Protein AF-A0A246G7G1-F1 (afdb_monomer)

Radius of gyration: 13.71 Å; Cα contacts (8 Å, |Δi|>4): 219; chains: 1; bounding box: 42×32×32 Å

Foldseek 3Di:
DDFDQKAKAAEAAPPPHGQAQKWKDFPPDRWIWGAHRRRITMTGDPDRVATHKIWIWGDDVPDIDIDIHGQWDDDPPDDIDGPDPGDFHWYWYDHDPDGDIDTDD

Secondary structure (DSSP, 8-state):
----SEEEEEEEETTTEE-TTPEEEETTS--EEE--TTSEEEEE-S-SS--PPEEEEEEETTEEEEEEE--EE--TTSPPEES--SSS-EEEE-SSSS-EEE---

Mean predicted aligned error: 8.9 Å

Organism: NCBI:txid996

Structure (mmCIF, N/CA/C/O backbone):
data_AF-A0A246G7G1-F1
#
_entry.id   AF-A0A246G7G1-F1
#
loop_
_atom_site.group_PDB
_atom_site.id
_atom_site.type_symbol
_atom_site.label_atom_id
_atom_site.label_alt_id
_atom_site.label_comp_id
_atom_site.label_asym_id
_atom_site.label_entity_id
_atom_site.label_seq_id
_atom_site.pdbx_PDB_ins_code
_atom_site.Cartn_x
_atom_site.Cartn_y
_atom_site.Cartn_z
_atom_site.occupancy
_atom_site.B_iso_or_equiv
_atom_site.auth_seq_id
_atom_site.auth_comp_id
_atom_site.auth_asym_id
_atom_site.auth_atom_id
_atom_site.pdbx_PDB_model_num
ATOM 1 N N . MET A 1 1 ? 13.458 -13.915 -17.160 1.00 47.66 1 MET A N 1
ATOM 2 C CA . MET A 1 1 ? 12.695 -13.887 -15.893 1.00 47.66 1 MET A CA 1
ATOM 3 C C . MET A 1 1 ? 11.317 -13.336 -16.205 1.00 47.66 1 MET A C 1
ATOM 5 O O . MET A 1 1 ? 11.243 -12.370 -16.951 1.00 47.66 1 MET A O 1
ATOM 9 N N . ASN A 1 2 ? 10.249 -13.987 -15.740 1.00 52.12 2 ASN A N 1
ATOM 10 C CA . ASN A 1 2 ? 8.881 -13.507 -15.943 1.00 52.12 2 ASN A CA 1
ATOM 11 C C . ASN A 1 2 ? 8.516 -12.670 -14.712 1.00 52.12 2 ASN A C 1
ATOM 13 O O . ASN A 1 2 ? 8.237 -13.227 -13.652 1.00 52.12 2 ASN A O 1
ATOM 17 N N . TYR A 1 3 ? 8.664 -11.353 -14.823 1.00 59.09 3 TYR A N 1
ATOM 18 C CA . TYR A 1 3 ? 8.419 -10.425 -13.724 1.00 59.09 3 TYR A CA 1
ATOM 19 C C . TYR A 1 3 ? 6.916 -10.280 -13.491 1.00 59.09 3 TYR A C 1
ATOM 21 O O . TYR A 1 3 ? 6.149 -10.155 -14.451 1.00 59.09 3 TYR A O 1
ATOM 29 N N . ASN A 1 4 ? 6.485 -10.295 -12.228 1.00 67.50 4 ASN A N 1
ATOM 30 C CA . ASN A 1 4 ? 5.094 -10.003 -11.911 1.00 67.50 4 ASN A CA 1
ATOM 31 C C . ASN A 1 4 ? 4.818 -8.532 -12.249 1.00 67.50 4 ASN A C 1
ATOM 33 O O . ASN A 1 4 ? 5.482 -7.638 -11.724 1.00 67.50 4 ASN A O 1
ATOM 37 N N . LYS A 1 5 ? 3.858 -8.296 -13.150 1.00 83.38 5 LYS A N 1
ATOM 38 C CA . LYS A 1 5 ? 3.435 -6.949 -13.560 1.00 83.38 5 LYS A CA 1
ATOM 39 C C . LYS A 1 5 ? 2.613 -6.246 -12.486 1.00 83.38 5 LYS A C 1
ATOM 41 O O . LYS A 1 5 ? 2.432 -5.040 -12.566 1.00 83.38 5 LYS A O 1
ATOM 46 N N . VAL A 1 6 ? 2.132 -6.982 -11.489 1.00 84.44 6 VAL A N 1
ATOM 47 C CA . VAL A 1 6 ? 1.320 -6.454 -10.396 1.00 84.44 6 VAL A CA 1
ATOM 48 C C . VAL A 1 6 ? 2.161 -6.380 -9.132 1.00 84.44 6 VAL A C 1
ATOM 50 O O . VAL A 1 6 ? 2.815 -7.354 -8.757 1.00 84.44 6 VAL A O 1
ATOM 53 N N . TYR A 1 7 ? 2.121 -5.228 -8.472 1.00 83.81 7 TYR A N 1
ATOM 54 C CA . TYR A 1 7 ? 2.558 -5.085 -7.091 1.00 83.81 7 TYR A CA 1
ATOM 55 C C . TYR A 1 7 ? 1.329 -5.034 -6.191 1.00 83.81 7 TYR A C 1
ATOM 57 O O . TYR A 1 7 ? 0.344 -4.382 -6.536 1.00 83.81 7 TYR A O 1
ATOM 65 N N . ARG A 1 8 ? 1.372 -5.759 -5.073 1.00 87.06 8 ARG A N 1
ATOM 66 C CA . ARG A 1 8 ? 0.225 -5.948 -4.186 1.00 87.06 8 ARG A CA 1
ATOM 67 C C . ARG A 1 8 ? 0.663 -6.197 -2.754 1.00 87.06 8 ARG A C 1
ATOM 69 O O . ARG A 1 8 ? 1.714 -6.792 -2.528 1.00 87.06 8 ARG A O 1
ATOM 76 N N . GLY A 1 9 ? -0.172 -5.805 -1.805 1.00 87.38 9 GLY A N 1
ATOM 77 C CA . GLY A 1 9 ? 0.112 -5.978 -0.388 1.00 87.38 9 GLY A CA 1
ATOM 78 C C . GLY A 1 9 ? -1.076 -5.634 0.494 1.00 87.38 9 GLY A C 1
ATOM 79 O O . GLY A 1 9 ? -2.102 -5.157 0.020 1.00 87.38 9 GLY A O 1
ATOM 80 N N . TYR A 1 10 ? -0.906 -5.853 1.791 1.00 88.38 10 TYR A N 1
ATOM 81 C CA . TYR A 1 10 ? -1.822 -5.452 2.845 1.00 88.38 10 TYR A CA 1
ATOM 82 C C . TYR A 1 10 ? -1.178 -4.388 3.734 1.00 88.38 10 TYR A C 1
ATOM 84 O O . TYR A 1 10 ? 0.008 -4.467 4.069 1.00 88.38 10 TYR A O 1
ATOM 92 N N . ILE A 1 11 ? -1.966 -3.400 4.153 1.00 87.62 11 ILE A N 1
ATOM 93 C CA . ILE A 1 11 ? -1.527 -2.342 5.065 1.00 87.62 11 ILE A CA 1
ATOM 94 C C . ILE A 1 11 ? -2.448 -2.296 6.282 1.00 87.62 11 ILE A C 1
ATOM 96 O O . ILE A 1 11 ? -3.670 -2.193 6.165 1.00 87.62 11 ILE A O 1
ATOM 100 N N . TYR A 1 12 ? -1.834 -2.309 7.463 1.00 86.25 12 TYR A N 1
ATOM 101 C CA . TYR A 1 12 ? -2.512 -2.272 8.751 1.00 86.25 12 TYR A CA 1
ATOM 102 C C . TYR A 1 12 ? -2.012 -1.109 9.620 1.00 86.25 12 TYR A C 1
ATOM 104 O O . TYR A 1 12 ? -0.823 -0.769 9.656 1.00 86.25 12 TYR A O 1
ATOM 112 N N . LEU A 1 13 ? -2.939 -0.511 10.367 1.00 81.25 13 LEU A N 1
ATOM 113 C CA . LEU A 1 13 ? -2.651 0.318 11.530 1.00 81.25 13 LEU A CA 1
ATOM 114 C C . LEU A 1 13 ? -2.547 -0.612 12.746 1.00 81.25 13 LEU A C 1
ATOM 116 O O . LEU A 1 13 ? -3.526 -1.254 13.118 1.00 81.25 13 LEU A O 1
ATOM 120 N N . ASP A 1 14 ? -1.370 -0.712 13.363 1.00 75.56 14 ASP A N 1
ATOM 121 C CA . ASP A 1 14 ? -1.082 -1.736 14.383 1.00 75.56 14 ASP A CA 1
ATOM 122 C C . ASP A 1 14 ? -1.351 -3.173 13.889 1.00 75.56 14 ASP A C 1
ATOM 124 O O . ASP A 1 14 ? -1.729 -3.400 12.745 1.00 75.56 14 ASP A O 1
ATOM 128 N N . LYS A 1 15 ? -1.144 -4.192 14.733 1.00 70.44 15 LYS A N 1
ATOM 129 C CA . LYS A 1 15 ? -1.213 -5.598 14.288 1.00 70.44 15 LYS A CA 1
ATOM 130 C C . LYS A 1 15 ? -2.583 -6.057 13.764 1.00 70.44 15 LYS A C 1
ATOM 132 O O . LYS A 1 15 ? -2.624 -7.045 13.042 1.00 70.44 15 LYS A O 1
ATOM 137 N N . ASN A 1 16 ? -3.675 -5.373 14.115 1.00 75.50 16 ASN A N 1
ATOM 138 C CA . ASN A 1 16 ? -5.026 -5.928 13.966 1.00 75.50 16 ASN A CA 1
ATOM 139 C C . ASN A 1 16 ? -6.036 -5.014 13.254 1.00 75.50 16 ASN A C 1
ATOM 141 O O . ASN A 1 16 ? -7.195 -5.410 13.138 1.00 75.50 16 ASN A O 1
ATOM 145 N N . LYS A 1 17 ? -5.669 -3.803 12.809 1.00 87.69 17 LYS A N 1
ATOM 146 C CA . LYS A 1 17 ? -6.635 -2.893 12.177 1.00 87.69 17 LYS A CA 1
ATOM 147 C C . LYS A 1 17 ? -6.276 -2.653 10.710 1.00 87.69 17 LYS A C 1
ATOM 149 O O . LYS A 1 17 ? -5.308 -1.939 10.458 1.00 87.69 17 LYS A O 1
ATOM 154 N N . PRO A 1 18 ? -7.021 -3.220 9.742 1.00 90.38 18 PRO A N 1
ATOM 155 C CA . PRO A 1 18 ? -6.774 -2.942 8.335 1.00 90.38 18 PRO A CA 1
ATOM 156 C C . PRO A 1 18 ? -6.963 -1.456 8.072 1.00 90.38 18 PRO A C 1
ATOM 158 O O . PRO A 1 18 ? -7.846 -0.796 8.634 1.00 90.38 18 PRO A O 1
ATOM 161 N N . LEU A 1 19 ? -6.083 -0.913 7.248 1.00 90.12 19 LEU A N 1
ATOM 162 C CA . LEU A 1 19 ? -6.078 0.499 6.932 1.00 90.12 19 LEU A CA 1
ATOM 163 C C . LEU A 1 19 ? -6.954 0.679 5.693 1.00 90.12 19 LEU A C 1
ATOM 165 O O . LEU A 1 19 ? -6.462 0.608 4.578 1.00 90.12 19 LEU A O 1
ATOM 169 N N . VAL A 1 20 ? -8.265 0.805 5.908 1.00 91.88 20 VAL A N 1
ATOM 170 C CA . VAL A 1 20 ? -9.306 0.811 4.862 1.00 91.88 20 VAL A CA 1
ATOM 171 C C . VAL A 1 20 ? -9.364 2.154 4.132 1.00 91.88 20 VAL A C 1
ATOM 173 O O . VAL A 1 20 ? -9.250 3.202 4.770 1.00 91.88 20 VAL A O 1
ATOM 176 N N . ASN A 1 21 ? -9.596 2.125 2.814 1.00 93.31 21 ASN A N 1
ATOM 177 C CA . ASN A 1 21 ? -9.732 3.310 1.956 1.00 93.31 21 ASN A CA 1
ATOM 178 C C . ASN A 1 21 ? -8.517 4.260 2.020 1.00 93.31 21 ASN A C 1
ATOM 180 O O . ASN A 1 21 ? -8.621 5.478 1.870 1.00 93.31 21 ASN A O 1
ATOM 184 N N . ALA A 1 22 ? -7.342 3.692 2.260 1.00 92.56 22 ALA A N 1
ATOM 185 C CA . ALA A 1 22 ? -6.071 4.384 2.223 1.00 92.56 22 ALA A CA 1
ATOM 186 C C . ALA A 1 22 ? -5.654 4.610 0.784 1.00 92.56 22 ALA A C 1
ATOM 188 O O . ALA A 1 22 ? -5.701 3.682 -0.020 1.00 92.56 22 ALA A O 1
ATOM 189 N N . LYS A 1 23 ? -5.151 5.798 0.471 1.00 94.31 23 LYS A N 1
ATOM 190 C CA . LYS A 1 23 ? -4.527 6.045 -0.823 1.00 94.31 23 LYS A CA 1
ATOM 191 C C . LYS A 1 23 ? -3.059 5.645 -0.773 1.00 94.31 23 LYS A C 1
ATOM 193 O O . LYS A 1 23 ? -2.288 6.213 0.001 1.00 94.31 23 LYS A O 1
ATOM 198 N N . ILE A 1 24 ? -2.675 4.717 -1.638 1.00 92.69 24 ILE A N 1
ATOM 199 C CA . ILE 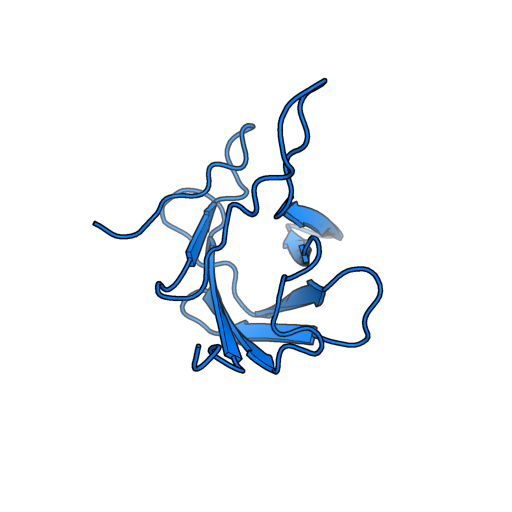A 1 24 ? -1.294 4.285 -1.845 1.00 92.69 24 ILE A CA 1
ATOM 200 C C . ILE A 1 24 ? -0.778 4.970 -3.101 1.00 92.69 24 ILE A C 1
ATOM 202 O O . ILE A 1 24 ? -1.442 4.939 -4.135 1.00 92.69 24 ILE A O 1
ATOM 206 N N . LEU A 1 25 ? 0.378 5.617 -3.007 1.00 92.25 25 LEU A N 1
ATOM 207 C CA . LEU A 1 25 ? 1.051 6.285 -4.116 1.00 92.25 25 LEU A CA 1
ATOM 208 C C . LEU A 1 25 ? 2.463 5.729 -4.243 1.00 92.25 25 LEU A C 1
ATOM 210 O O . LEU A 1 25 ? 3.218 5.771 -3.274 1.00 92.25 25 LEU A O 1
ATOM 214 N N . GLU A 1 26 ? 2.850 5.276 -5.426 1.00 90.38 26 GLU A N 1
ATOM 215 C CA . GLU A 1 26 ? 4.248 4.955 -5.701 1.00 90.38 26 GLU A CA 1
ATOM 216 C C . GLU A 1 26 ? 5.010 6.243 -6.057 1.00 90.38 26 GLU A C 1
ATOM 218 O O . GLU A 1 26 ? 4.649 6.977 -6.983 1.00 90.38 26 GLU A O 1
ATOM 223 N N . VAL A 1 27 ? 6.077 6.537 -5.312 1.00 88.38 27 VAL A N 1
ATOM 224 C CA . VAL A 1 27 ? 6.887 7.750 -5.490 1.00 88.38 27 VAL A CA 1
ATOM 225 C C . VAL A 1 27 ? 7.468 7.817 -6.904 1.00 88.38 27 VAL A C 1
ATOM 227 O O . VAL A 1 27 ? 7.899 6.814 -7.462 1.00 88.38 27 VAL A O 1
ATOM 230 N N . SER A 1 28 ? 7.506 9.028 -7.472 1.00 87.94 28 SER A N 1
ATOM 231 C CA . SER A 1 28 ? 8.030 9.310 -8.821 1.00 87.94 28 SER A CA 1
ATOM 232 C C . SER A 1 28 ? 7.259 8.644 -9.967 1.00 87.94 28 SER A C 1
ATOM 234 O O . SER A 1 28 ? 7.739 8.612 -11.099 1.00 87.94 28 SER A O 1
ATOM 236 N N . THR A 1 29 ? 6.045 8.163 -9.701 1.00 86.88 29 THR A N 1
ATOM 237 C CA . THR A 1 29 ? 5.126 7.626 -10.709 1.00 86.88 29 THR A CA 1
ATOM 238 C C . THR A 1 29 ? 3.721 8.213 -10.512 1.00 86.88 29 THR A C 1
ATOM 240 O O . THR A 1 29 ? 3.474 8.964 -9.570 1.00 86.88 29 THR A O 1
ATOM 243 N N . ASP A 1 30 ? 2.790 7.886 -11.407 1.00 88.06 30 ASP A N 1
ATOM 244 C CA . ASP A 1 30 ? 1.350 8.139 -11.237 1.00 88.06 30 ASP A CA 1
ATOM 245 C C . ASP A 1 30 ? 0.607 6.892 -10.706 1.00 88.06 30 ASP A C 1
ATOM 247 O O . ASP A 1 30 ? -0.624 6.899 -10.615 1.00 88.06 30 ASP A O 1
ATOM 251 N N . ASN A 1 31 ? 1.342 5.828 -10.351 1.00 90.00 31 ASN A N 1
ATOM 252 C CA . ASN A 1 31 ? 0.752 4.599 -9.852 1.00 90.00 31 ASN A CA 1
ATOM 253 C C . ASN A 1 31 ? 0.116 4.860 -8.496 1.00 90.00 31 ASN A C 1
ATOM 255 O O . ASN A 1 31 ? 0.742 5.367 -7.557 1.00 90.00 31 ASN A O 1
ATOM 259 N N . SER A 1 32 ? -1.154 4.491 -8.405 1.00 92.88 32 SER A N 1
ATOM 260 C CA . SER A 1 32 ? -1.906 4.614 -7.177 1.00 92.88 32 SER A CA 1
ATOM 261 C C . SER A 1 32 ? -2.959 3.533 -7.053 1.00 92.88 32 SER A C 1
ATOM 263 O O . SER A 1 32 ? -3.444 2.997 -8.047 1.00 92.88 32 SER A O 1
ATOM 265 N N . ALA A 1 33 ? -3.302 3.231 -5.810 1.00 94.56 33 ALA A N 1
ATOM 266 C CA . ALA A 1 33 ? -4.360 2.305 -5.460 1.00 94.56 33 ALA A CA 1
ATOM 267 C C . ALA A 1 33 ? -5.070 2.798 -4.202 1.00 94.56 33 ALA A C 1
ATOM 269 O O . ALA A 1 33 ? -4.524 3.607 -3.445 1.00 94.56 33 ALA A O 1
ATOM 270 N N . PHE A 1 34 ? -6.274 2.288 -3.979 1.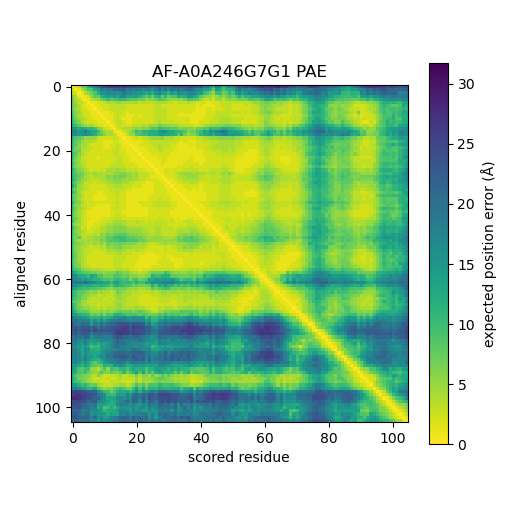00 95.50 34 PHE A N 1
ATOM 271 C CA . PHE A 1 34 ? -6.943 2.399 -2.694 1.00 95.50 34 PHE A CA 1
ATOM 272 C C . PHE A 1 34 ? -6.971 1.035 -2.028 1.00 95.50 34 PHE A C 1
ATOM 274 O O . PHE A 1 34 ? -7.157 0.029 -2.711 1.00 95.50 34 PHE A O 1
ATOM 281 N N . THR A 1 35 ? -6.773 1.008 -0.715 1.00 94.62 35 THR A N 1
ATOM 282 C CA . THR A 1 35 ? -6.940 -0.226 0.044 1.00 94.62 35 THR A CA 1
ATOM 283 C C . THR A 1 35 ? -8.416 -0.566 0.226 1.00 94.62 35 THR A C 1
ATOM 285 O O . THR A 1 35 ? -9.255 0.319 0.426 1.00 94.62 35 THR A O 1
ATOM 288 N N . ASP A 1 36 ? -8.733 -1.855 0.198 1.00 95.19 36 ASP A N 1
ATOM 289 C CA . ASP A 1 36 ? -10.075 -2.360 0.467 1.00 95.19 36 ASP A CA 1
ATOM 290 C C . ASP A 1 36 ? -10.363 -2.532 1.975 1.00 95.19 36 ASP A C 1
ATOM 292 O O . ASP A 1 36 ? -9.627 -2.050 2.843 1.00 95.19 36 ASP A O 1
ATOM 296 N N . ASN A 1 37 ? -11.462 -3.221 2.297 1.00 94.88 37 ASN A N 1
ATOM 297 C CA . ASN A 1 37 ? -11.900 -3.480 3.672 1.00 94.88 37 ASN A CA 1
ATOM 298 C C . ASN A 1 37 ? -10.952 -4.395 4.468 1.00 94.88 37 ASN A C 1
ATOM 300 O O . ASN A 1 37 ? -11.014 -4.408 5.698 1.00 94.88 37 ASN A O 1
ATOM 304 N N . GLU A 1 38 ? -10.081 -5.143 3.793 1.00 93.44 38 GLU A N 1
ATOM 305 C CA . GLU A 1 38 ? -9.062 -5.999 4.404 1.00 93.44 38 GLU A CA 1
ATOM 306 C C . GLU A 1 38 ? -7.700 -5.294 4.491 1.00 93.44 38 GLU A C 1
ATOM 308 O O . GLU A 1 38 ? -6.755 -5.836 5.067 1.00 93.44 38 GLU A O 1
ATOM 313 N N . GLY A 1 39 ? -7.600 -4.065 3.971 1.00 90.88 39 GLY A N 1
ATOM 314 C CA . GLY A 1 39 ? -6.349 -3.322 3.856 1.00 90.88 39 GLY A CA 1
ATOM 315 C C . GLY A 1 39 ? -5.524 -3.729 2.633 1.00 90.88 39 GLY A C 1
ATOM 316 O O . GLY A 1 39 ? -4.370 -3.307 2.534 1.00 90.88 39 GLY A O 1
ATOM 317 N N . TYR A 1 40 ? -6.081 -4.537 1.724 1.00 93.56 40 TYR A N 1
ATOM 318 C CA . TYR A 1 40 ? -5.413 -5.002 0.511 1.00 93.56 40 TYR A CA 1
ATOM 319 C C . TYR A 1 40 ? -5.372 -3.908 -0.551 1.00 93.56 40 TYR A C 1
ATOM 321 O O . TYR A 1 40 ? -6.366 -3.221 -0.771 1.00 93.56 40 TYR A O 1
ATOM 329 N N . PHE A 1 41 ? -4.250 -3.780 -1.252 1.00 92.25 41 PHE A N 1
ATOM 330 C CA . PHE A 1 41 ? -4.110 -2.942 -2.438 1.00 92.25 41 PHE A CA 1
ATOM 331 C C . PHE A 1 41 ? -3.338 -3.678 -3.534 1.00 92.25 41 PHE A C 1
ATOM 333 O O . PHE A 1 41 ? -2.494 -4.534 -3.262 1.00 92.25 41 PHE A O 1
ATOM 340 N N . GLU A 1 42 ? -3.555 -3.263 -4.779 1.00 91.88 42 GLU A N 1
ATOM 341 C CA . GLU A 1 42 ? -2.729 -3.659 -5.914 1.00 91.88 42 GLU A CA 1
ATOM 342 C C . GLU A 1 42 ? -2.666 -2.559 -6.977 1.00 91.88 42 GLU A C 1
ATOM 344 O O . GLU A 1 42 ? -3.605 -1.781 -7.142 1.00 91.88 42 GLU A O 1
ATOM 349 N N . PHE A 1 43 ? -1.560 -2.497 -7.716 1.00 89.25 43 PHE A N 1
ATOM 350 C CA . PHE A 1 43 ? -1.436 -1.676 -8.920 1.00 89.25 43 PHE A CA 1
ATOM 351 C C . PHE A 1 43 ? -0.468 -2.302 -9.930 1.00 89.25 43 PHE A C 1
ATOM 353 O O . PHE A 1 43 ? 0.376 -3.142 -9.600 1.00 89.25 43 PHE A O 1
ATOM 360 N N . GLN A 1 44 ? -0.590 -1.884 -11.191 1.00 86.94 44 GLN A N 1
ATOM 361 C CA . GLN A 1 44 ? 0.321 -2.302 -12.255 1.00 86.94 44 GLN A CA 1
ATOM 362 C C . GLN A 1 44 ? 1.660 -1.585 -12.096 1.00 86.94 44 GLN A C 1
ATOM 364 O O . GLN A 1 44 ? 1.729 -0.360 -12.066 1.00 86.94 44 GLN A O 1
ATOM 369 N N . ARG A 1 45 ? 2.746 -2.344 -12.017 1.00 81.56 45 ARG A N 1
ATOM 370 C CA . ARG A 1 45 ? 4.101 -1.807 -11.935 1.00 81.56 45 ARG A CA 1
ATOM 371 C C . ARG A 1 45 ? 4.465 -1.147 -13.257 1.00 81.56 45 ARG A C 1
ATOM 373 O O . ARG A 1 45 ? 4.316 -1.755 -14.318 1.00 81.56 45 ARG A O 1
ATOM 380 N N . LYS A 1 46 ? 4.996 0.073 -13.188 1.00 82.25 46 LYS A N 1
ATOM 381 C CA . LYS A 1 46 ? 5.624 0.716 -14.349 1.00 82.25 46 LYS A CA 1
ATOM 382 C C . LYS A 1 46 ? 7.013 0.158 -14.617 1.00 82.25 46 LYS A C 1
ATOM 384 O O . LYS A 1 46 ? 7.352 -0.124 -15.761 1.00 82.25 46 LYS A O 1
ATOM 389 N N . GLU A 1 47 ? 7.774 -0.063 -13.552 1.00 78.94 47 GLU A N 1
ATOM 390 C CA . GLU A 1 47 ? 9.106 -0.646 -13.610 1.00 78.94 47 GLU A CA 1
ATOM 391 C C . GLU A 1 47 ? 9.062 -2.101 -13.147 1.00 78.94 47 GLU A C 1
ATOM 393 O O . GLU A 1 47 ? 8.628 -2.421 -12.040 1.00 78.94 47 GLU A O 1
ATOM 398 N N . LEU A 1 48 ? 9.532 -3.017 -13.995 1.00 76.81 48 LEU A N 1
ATOM 399 C CA . LEU A 1 48 ? 9.559 -4.441 -13.649 1.00 76.81 48 LEU A CA 1
ATOM 400 C C . LEU A 1 48 ? 10.715 -4.791 -12.715 1.00 76.81 48 LEU A C 1
ATOM 402 O O . LEU A 1 48 ? 10.641 -5.790 -12.022 1.00 76.81 48 LEU A O 1
ATOM 406 N N . ASN A 1 49 ? 11.761 -3.968 -12.652 1.00 74.25 49 ASN A N 1
ATOM 407 C CA . ASN A 1 49 ? 12.969 -4.294 -11.889 1.00 74.25 49 ASN A CA 1
ATOM 408 C C . ASN A 1 49 ? 12.915 -3.833 -10.426 1.00 74.25 49 ASN A C 1
ATOM 410 O O . ASN A 1 49 ? 13.716 -4.284 -9.614 1.00 74.25 49 ASN A O 1
ATOM 414 N N . HIS A 1 50 ? 12.011 -2.909 -10.092 1.00 73.12 50 HIS A N 1
ATOM 415 C CA . HIS A 1 50 ? 11.831 -2.399 -8.734 1.00 73.12 50 HIS A CA 1
ATOM 416 C C . HIS A 1 50 ? 10.432 -1.804 -8.543 1.00 73.12 50 HIS A C 1
ATOM 418 O O . HIS A 1 50 ? 9.684 -1.663 -9.505 1.00 73.12 50 HIS A O 1
ATOM 424 N N . VAL A 1 51 ? 10.081 -1.493 -7.300 1.00 78.06 51 VAL A N 1
ATOM 425 C CA . VAL A 1 51 ? 8.955 -0.624 -6.942 1.00 78.06 51 VAL A CA 1
ATOM 426 C C . VAL A 1 51 ? 9.546 0.495 -6.095 1.00 78.06 51 VAL A C 1
ATOM 428 O O . VAL A 1 51 ? 10.405 0.234 -5.245 1.00 78.06 51 VAL A O 1
ATOM 431 N N . ASN A 1 52 ? 9.156 1.736 -6.369 1.00 83.81 52 ASN A N 1
ATOM 432 C CA . ASN A 1 52 ? 9.625 2.881 -5.594 1.00 83.81 52 ASN A CA 1
ATOM 433 C C . ASN A 1 52 ? 8.988 2.904 -4.201 1.00 83.81 52 ASN A C 1
ATOM 435 O O . ASN A 1 52 ? 8.034 2.183 -3.923 1.00 83.81 52 ASN A O 1
ATOM 439 N N . ASP A 1 53 ? 9.505 3.762 -3.321 1.00 86.75 53 ASP A N 1
ATOM 440 C CA . ASP A 1 53 ? 8.886 4.011 -2.018 1.00 86.75 53 ASP A CA 1
ATOM 441 C C . ASP A 1 53 ? 7.380 4.278 -2.157 1.00 86.75 53 ASP A C 1
ATOM 443 O O . ASP A 1 53 ? 6.935 4.923 -3.110 1.00 86.75 53 ASP A O 1
ATOM 447 N N . LEU A 1 54 ? 6.596 3.821 -1.184 1.00 87.94 54 LEU A N 1
ATOM 448 C CA . LEU A 1 54 ? 5.152 4.040 -1.181 1.00 87.94 54 LEU A CA 1
ATOM 449 C C . LEU A 1 54 ? 4.804 5.131 -0.189 1.00 87.94 54 LEU A C 1
ATOM 451 O O . LEU A 1 54 ? 5.216 5.090 0.968 1.00 87.94 54 LEU A O 1
ATOM 455 N N . VAL A 1 55 ? 3.996 6.085 -0.618 1.00 90.25 55 VAL A N 1
ATOM 456 C CA . VAL A 1 55 ? 3.345 7.046 0.259 1.00 90.25 55 VAL A CA 1
ATOM 457 C C . VAL A 1 55 ? 1.942 6.537 0.566 1.00 90.25 55 VAL A C 1
ATOM 459 O O . VAL A 1 55 ? 1.138 6.342 -0.342 1.00 90.25 55 VAL A O 1
ATOM 462 N N . VAL A 1 56 ? 1.648 6.359 1.850 1.00 90.88 56 VAL A N 1
ATOM 463 C CA . VAL A 1 56 ? 0.341 5.930 2.355 1.00 90.88 56 VAL A CA 1
ATOM 464 C C . VAL A 1 56 ? -0.356 7.139 2.953 1.00 90.88 56 VAL A C 1
ATOM 466 O O . VAL A 1 56 ? 0.171 7.758 3.876 1.00 90.88 56 VAL A O 1
ATOM 469 N N . ILE A 1 57 ? -1.529 7.486 2.431 1.00 91.00 57 ILE A N 1
ATOM 470 C CA . ILE A 1 57 ? -2.361 8.588 2.923 1.00 91.00 57 ILE A CA 1
ATOM 471 C C . ILE A 1 57 ? -3.657 7.999 3.458 1.00 91.00 57 ILE A C 1
ATOM 473 O O . ILE A 1 57 ? -4.341 7.264 2.749 1.00 91.00 57 ILE A O 1
ATOM 477 N N . TYR A 1 58 ? -4.001 8.323 4.699 1.00 89.38 58 TYR A N 1
ATOM 478 C CA . TYR A 1 58 ? -5.177 7.769 5.359 1.00 89.38 58 TYR A CA 1
ATOM 479 C C . TYR A 1 58 ? -5.761 8.723 6.378 1.00 89.38 58 TYR A C 1
ATOM 481 O O . TYR A 1 58 ? -5.050 9.529 6.980 1.00 89.38 58 TYR A O 1
ATOM 489 N N . ASP A 1 59 ? -7.060 8.601 6.608 1.00 84.31 59 ASP A N 1
ATOM 490 C CA . ASP A 1 59 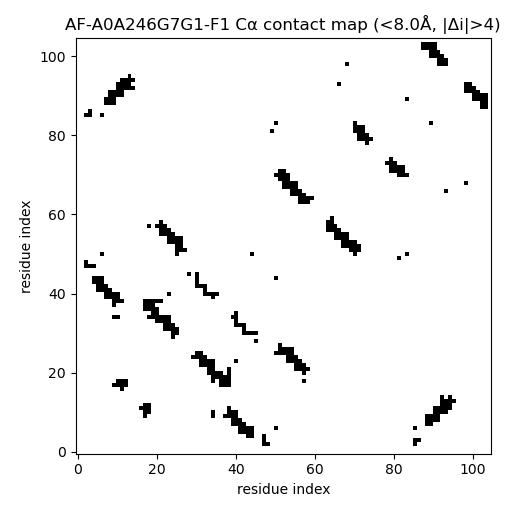? -7.727 9.404 7.615 1.00 84.31 59 ASP A CA 1
ATOM 491 C C . ASP A 1 59 ? -7.422 8.860 9.011 1.00 84.31 59 ASP A C 1
ATOM 493 O O . ASP A 1 59 ? -7.694 7.710 9.359 1.00 84.31 59 ASP A O 1
ATOM 497 N N . SER A 1 60 ? -6.843 9.722 9.839 1.00 73.06 60 SER A N 1
ATOM 498 C CA . SER A 1 60 ? -6.747 9.535 11.280 1.00 73.06 60 SER A CA 1
ATOM 499 C C . SER A 1 60 ? -7.654 10.566 11.939 1.00 73.06 60 SER A C 1
ATOM 501 O O . SER A 1 60 ? -7.955 11.591 11.337 1.00 73.06 60 SER A O 1
ATOM 503 N N . VAL A 1 61 ? -8.089 10.313 13.177 1.00 72.31 61 VAL A N 1
ATOM 504 C CA . VAL A 1 61 ? -9.018 11.176 13.936 1.00 72.31 61 VAL A CA 1
ATOM 505 C C . VAL A 1 61 ? -8.792 12.671 13.637 1.00 72.31 61 VAL A C 1
ATOM 507 O O . VAL A 1 61 ? -7.786 13.254 14.041 1.00 72.31 61 VAL A O 1
ATOM 510 N N . ASN A 1 62 ? -9.739 13.258 12.896 1.00 62.31 62 ASN A N 1
ATOM 511 C CA . ASN A 1 62 ? -9.845 14.664 12.488 1.00 62.31 62 ASN A CA 1
ATOM 512 C C . ASN A 1 62 ? -8.804 15.231 11.500 1.00 62.31 62 ASN A C 1
ATOM 514 O O . ASN A 1 62 ? -8.930 16.409 11.161 1.00 62.31 62 ASN A O 1
ATOM 518 N N . LYS A 1 63 ? -7.802 14.468 11.026 1.00 78.19 63 LYS A N 1
ATOM 519 C CA . LYS A 1 63 ? -6.834 14.924 10.002 1.00 78.19 63 LYS A CA 1
ATOM 520 C C . LYS A 1 63 ? -6.263 13.765 9.165 1.00 78.19 63 LYS A C 1
ATOM 522 O O . LYS A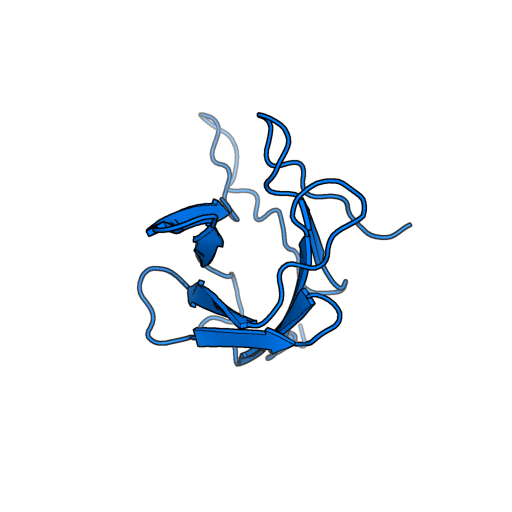 1 63 ? -5.926 12.723 9.734 1.00 78.19 63 LYS A O 1
ATOM 527 N N . PRO A 1 64 ? -6.035 13.965 7.855 1.00 82.75 64 PRO A N 1
ATOM 528 C CA . PRO A 1 64 ? -5.299 12.999 7.051 1.00 82.75 64 PRO A CA 1
ATOM 529 C C . PRO A 1 64 ? -3.861 12.864 7.573 1.00 82.75 64 PRO A C 1
ATOM 531 O O . PRO A 1 64 ? -3.175 13.859 7.827 1.00 82.75 64 PRO A O 1
ATOM 534 N N . LYS A 1 65 ? -3.408 11.624 7.739 1.00 87.12 65 LYS A N 1
ATOM 535 C CA . LYS A 1 65 ? -2.017 11.254 8.004 1.00 87.12 65 LYS A CA 1
ATOM 536 C C . LYS A 1 65 ? -1.346 10.783 6.725 1.00 87.12 65 LYS A C 1
ATOM 538 O O . LYS A 1 65 ? -1.999 10.340 5.780 1.00 87.12 65 LYS A O 1
ATOM 543 N N . LYS A 1 66 ? -0.021 10.900 6.718 1.00 87.94 66 LYS A N 1
ATOM 544 C CA . LYS A 1 66 ? 0.836 10.471 5.623 1.00 87.94 66 LYS A CA 1
ATOM 545 C C . LYS A 1 66 ? 2.058 9.765 6.189 1.00 87.94 66 LYS A C 1
ATOM 547 O O . LYS A 1 66 ? 2.811 10.379 6.937 1.00 87.94 66 LYS A O 1
ATOM 552 N N . ASP A 1 67 ? 2.275 8.535 5.751 1.00 86.19 67 ASP A N 1
ATOM 553 C CA . ASP A 1 67 ? 3.451 7.732 6.072 1.00 86.19 67 ASP A CA 1
ATOM 554 C C . ASP A 1 67 ? 4.164 7.307 4.786 1.00 86.19 67 ASP A C 1
ATOM 556 O O . ASP A 1 67 ? 3.592 7.342 3.695 1.00 86.19 67 ASP A O 1
ATOM 560 N N . THR A 1 68 ? 5.450 6.970 4.883 1.00 85.06 68 THR A N 1
ATOM 561 C 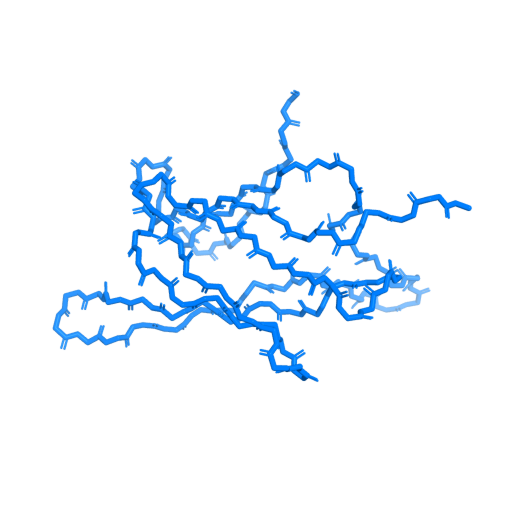CA . THR A 1 68 ? 6.245 6.504 3.738 1.00 85.06 68 THR A CA 1
ATOM 562 C C . THR A 1 68 ? 6.852 5.145 4.046 1.00 85.06 68 THR A C 1
ATOM 564 O O . THR A 1 68 ? 7.611 5.001 5.002 1.00 85.06 68 THR A O 1
ATOM 567 N N . ILE A 1 69 ? 6.534 4.155 3.219 1.00 82.38 69 ILE A N 1
ATOM 568 C CA . ILE A 1 69 ? 7.103 2.813 3.271 1.00 82.38 69 ILE A CA 1
ATOM 569 C C . ILE A 1 69 ? 8.346 2.818 2.384 1.00 82.38 69 ILE A C 1
ATOM 571 O O . ILE A 1 69 ? 8.255 2.984 1.166 1.00 82.38 69 ILE A O 1
ATOM 575 N N . LYS A 1 70 ? 9.517 2.663 3.006 1.00 78.25 70 LYS A N 1
ATOM 576 C CA . LYS A 1 70 ? 10.797 2.573 2.298 1.00 78.25 70 LYS A CA 1
ATOM 577 C C . LYS A 1 70 ? 10.955 1.183 1.693 1.00 78.25 70 LYS A C 1
ATOM 579 O O . LYS A 1 70 ? 11.086 0.212 2.435 1.00 78.25 70 LYS A O 1
ATOM 584 N N . LEU A 1 71 ? 10.943 1.091 0.362 1.00 75.00 71 LEU A N 1
ATOM 585 C CA . LEU A 1 71 ? 11.089 -0.189 -0.351 1.00 75.00 71 LEU A CA 1
ATOM 586 C C . LEU A 1 71 ? 12.543 -0.475 -0.761 1.00 75.00 71 LEU A C 1
ATOM 588 O O . LEU A 1 71 ? 12.885 -1.603 -1.131 1.00 75.00 71 LEU A O 1
ATOM 592 N N . MET A 1 72 ? 13.406 0.538 -0.654 1.00 68.12 72 MET A N 1
ATOM 593 C CA . MET A 1 72 ? 14.841 0.451 -0.899 1.00 68.12 72 MET A CA 1
ATOM 594 C C . MET A 1 72 ? 15.629 0.742 0.375 1.00 68.12 72 MET A C 1
ATOM 596 O O . MET A 1 72 ? 15.375 1.729 1.067 1.00 68.12 72 MET A O 1
ATOM 600 N N . TYR A 1 73 ? 16.650 -0.073 0.638 1.00 59.78 73 TYR A N 1
ATOM 601 C CA . TYR A 1 73 ? 17.689 0.256 1.609 1.00 59.78 73 TYR A CA 1
ATOM 602 C C . TYR A 1 73 ? 19.063 0.209 0.935 1.00 59.78 73 TYR A C 1
ATOM 604 O O . TYR A 1 73 ? 19.439 -0.793 0.319 1.00 59.78 73 TYR A O 1
ATOM 612 N N . SER A 1 74 ? 19.827 1.294 1.068 1.00 52.25 74 SER A N 1
ATOM 613 C CA . SER A 1 74 ? 21.243 1.346 0.699 1.00 52.25 74 SER A CA 1
ATOM 614 C C . SER A 1 74 ? 22.065 1.725 1.928 1.00 52.25 74 SER A C 1
ATOM 616 O O . SER A 1 74 ? 21.948 2.840 2.434 1.00 52.25 74 SER A O 1
ATOM 618 N N . GLY A 1 75 ? 22.898 0.802 2.406 1.00 42.44 75 GLY A N 1
ATOM 619 C CA . GLY A 1 75 ? 23.887 1.066 3.448 1.00 42.44 75 GLY A CA 1
ATOM 620 C C . GLY A 1 75 ? 25.300 1.003 2.869 1.00 42.44 75 GLY A C 1
ATOM 621 O O . GLY A 1 75 ? 25.759 -0.080 2.512 1.00 42.44 75 GLY A O 1
ATOM 622 N N . GLY A 1 76 ? 25.996 2.142 2.793 1.00 57.50 76 GLY A N 1
ATOM 623 C CA . GLY A 1 76 ? 27.422 2.220 2.433 1.00 57.50 76 GLY A CA 1
ATOM 624 C C . GLY A 1 76 ? 27.819 1.466 1.149 1.00 57.50 76 GLY A C 1
ATOM 625 O O . GLY A 1 76 ? 27.098 1.488 0.159 1.00 57.50 76 GLY A O 1
ATOM 626 N N . PHE A 1 77 ? 28.974 0.784 1.178 1.00 39.97 77 PHE 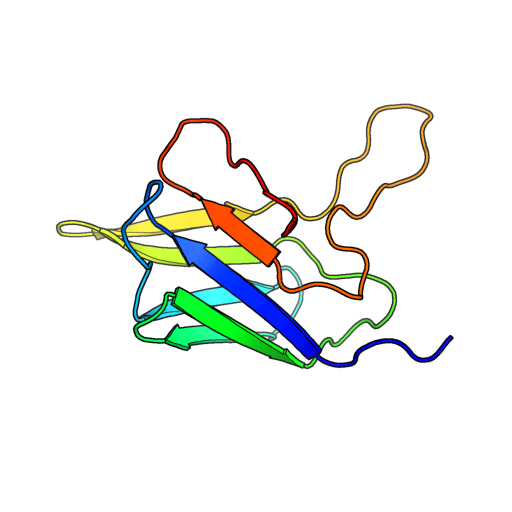A N 1
ATOM 627 C CA . PHE A 1 77 ? 29.567 -0.002 0.075 1.00 39.97 77 PHE A CA 1
ATOM 628 C C . PHE A 1 77 ? 28.760 -1.249 -0.370 1.00 39.97 77 PHE A C 1
ATOM 630 O O . PHE A 1 77 ? 29.276 -2.067 -1.134 1.00 39.97 77 PHE A O 1
ATOM 637 N N . GLN A 1 78 ? 27.523 -1.457 0.094 1.00 45.56 78 GLN A N 1
ATOM 638 C CA . GLN A 1 78 ? 26.725 -2.636 -0.267 1.00 45.56 78 GLN A CA 1
ATOM 639 C C . GLN A 1 78 ? 25.693 -2.345 -1.364 1.00 45.56 78 GLN A C 1
ATOM 641 O O . GLN A 1 78 ? 25.074 -1.284 -1.410 1.00 45.56 78 GLN A O 1
ATOM 646 N N . LYS A 1 79 ? 25.501 -3.342 -2.243 1.00 52.94 79 LYS A N 1
ATOM 647 C CA . LYS A 1 79 ? 24.506 -3.355 -3.327 1.00 52.94 79 LYS A CA 1
ATOM 648 C C . LYS A 1 79 ? 23.111 -3.017 -2.788 1.00 52.94 79 LYS A C 1
ATOM 650 O O . LYS A 1 79 ? 22.705 -3.572 -1.768 1.00 52.94 79 LYS A O 1
ATOM 655 N N . VAL A 1 80 ? 22.388 -2.153 -3.506 1.00 54.25 80 VAL A N 1
ATOM 656 C CA . VAL A 1 80 ? 20.986 -1.794 -3.235 1.00 54.25 80 VAL A CA 1
ATOM 657 C C . VAL A 1 80 ? 20.166 -3.069 -3.046 1.00 54.25 80 VAL A C 1
ATOM 659 O O . VAL A 1 80 ? 20.154 -3.934 -3.925 1.00 54.25 80 VAL A O 1
ATOM 662 N N . LYS A 1 81 ? 19.507 -3.202 -1.890 1.00 52.28 81 LYS A N 1
ATOM 663 C CA . LYS A 1 81 ? 18.566 -4.292 -1.628 1.00 52.28 81 LYS A CA 1
ATOM 664 C C . LYS A 1 81 ? 17.148 -3.743 -1.689 1.00 52.28 81 LYS A C 1
ATOM 666 O O . LYS A 1 81 ? 16.796 -2.828 -0.945 1.00 52.28 81 LYS A O 1
ATOM 671 N N . TYR A 1 82 ? 16.356 -4.332 -2.573 1.00 58.00 82 TYR A N 1
ATOM 672 C CA . TYR A 1 82 ? 14.915 -4.138 -2.631 1.00 58.00 82 TYR A CA 1
ATOM 673 C C . TYR A 1 82 ? 14.287 -5.118 -1.648 1.00 58.00 82 TYR A C 1
ATOM 675 O O . TYR A 1 82 ? 14.553 -6.317 -1.718 1.00 58.00 82 TYR A O 1
ATOM 683 N N . ILE A 1 83 ? 13.509 -4.605 -0.698 1.00 58.88 83 ILE A N 1
ATOM 684 C CA . ILE A 1 83 ? 12.913 -5.431 0.365 1.00 58.88 83 ILE A CA 1
ATOM 685 C C . ILE A 1 83 ? 11.733 -6.260 -0.194 1.00 58.88 83 ILE A C 1
ATOM 687 O O . ILE A 1 83 ? 11.349 -7.283 0.356 1.00 58.88 83 ILE A O 1
ATOM 691 N N . PHE A 1 84 ? 11.244 -5.878 -1.370 1.00 60.06 84 PHE A N 1
ATOM 692 C CA . PHE A 1 84 ? 10.019 -6.366 -1.981 1.00 60.06 84 PHE A CA 1
ATOM 693 C C . PHE A 1 84 ? 10.322 -7.139 -3.263 1.00 60.06 84 PHE A C 1
ATOM 695 O O . PHE A 1 84 ? 9.994 -6.711 -4.370 1.00 60.06 84 PHE A O 1
ATOM 702 N N . LEU A 1 85 ? 11.048 -8.252 -3.140 1.00 50.50 85 LEU A N 1
ATOM 703 C CA . LEU A 1 85 ? 11.408 -9.066 -4.301 1.00 50.50 85 LEU A CA 1
ATOM 704 C C . LEU A 1 85 ? 10.281 -10.051 -4.669 1.00 50.50 85 LEU A C 1
ATOM 706 O O . LEU A 1 85 ? 10.301 -11.236 -4.359 1.00 50.50 85 LEU A O 1
ATOM 710 N N . GLU A 1 86 ? 9.325 -9.500 -5.417 1.00 53.03 86 GLU A N 1
ATOM 711 C CA . GLU A 1 86 ? 8.712 -10.045 -6.641 1.00 53.03 86 GLU A CA 1
ATOM 712 C C . GLU A 1 86 ? 7.856 -11.319 -6.620 1.00 53.03 86 GLU A C 1
ATOM 714 O O . GLU A 1 86 ? 7.344 -11.690 -7.683 1.00 53.03 86 GLU A O 1
ATOM 719 N N . LYS A 1 87 ? 7.649 -11.998 -5.486 1.00 50.25 87 LYS A N 1
ATOM 720 C CA . LYS A 1 87 ? 6.883 -13.265 -5.493 1.00 50.25 87 LYS A CA 1
ATOM 721 C C . LYS A 1 87 ? 5.813 -13.424 -4.420 1.00 50.25 87 LYS A C 1
ATOM 723 O O . LYS A 1 87 ? 4.927 -14.256 -4.607 1.00 50.25 87 LYS A O 1
ATOM 728 N N . GLU A 1 88 ? 5.844 -12.632 -3.358 1.00 59.88 88 GLU A N 1
ATOM 729 C CA . GLU A 1 88 ? 4.942 -12.780 -2.212 1.00 59.88 88 GLU A CA 1
ATOM 730 C C . GLU A 1 88 ? 4.104 -11.521 -1.984 1.00 59.88 88 GLU A C 1
ATOM 732 O O . GLU A 1 88 ? 4.432 -10.447 -2.480 1.00 59.88 88 GLU A O 1
ATOM 737 N N . ILE A 1 89 ? 2.960 -11.688 -1.315 1.00 65.06 89 ILE A N 1
ATOM 738 C CA . ILE A 1 89 ? 2.105 -10.570 -0.915 1.00 65.06 89 ILE A CA 1
ATOM 739 C C . ILE A 1 89 ? 2.707 -9.961 0.344 1.00 65.06 89 ILE A C 1
ATOM 741 O O . ILE A 1 89 ? 2.895 -10.653 1.344 1.00 65.06 89 ILE A O 1
ATOM 745 N N . ASP A 1 90 ? 2.967 -8.665 0.306 1.00 69.19 90 ASP A N 1
ATOM 746 C CA . ASP A 1 90 ? 3.582 -7.971 1.424 1.00 69.19 90 ASP A CA 1
ATOM 747 C C . ASP A 1 90 ? 2.578 -7.572 2.490 1.00 69.19 90 ASP A C 1
ATOM 749 O O . ASP A 1 90 ? 1.455 -7.199 2.169 1.00 69.19 90 ASP A O 1
ATOM 753 N N . THR A 1 91 ? 2.986 -7.578 3.760 1.00 74.94 91 THR A N 1
ATOM 754 C CA . THR A 1 91 ? 2.162 -7.030 4.846 1.00 7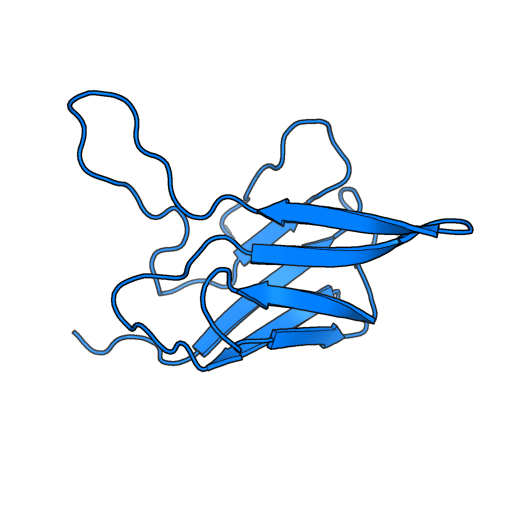4.94 91 THR A CA 1
ATOM 755 C C . THR A 1 91 ? 2.929 -5.979 5.643 1.00 74.94 91 THR A C 1
ATOM 757 O O . THR A 1 91 ? 3.975 -6.264 6.233 1.00 74.94 91 THR A O 1
ATOM 760 N N . VAL A 1 92 ? 2.397 -4.754 5.678 1.00 76.38 92 VAL A N 1
ATOM 761 C CA . VAL A 1 92 ? 3.018 -3.588 6.326 1.00 76.38 92 VAL A CA 1
ATOM 762 C C . VAL A 1 92 ? 2.187 -3.101 7.511 1.00 76.38 92 VAL A C 1
ATOM 764 O O . VAL A 1 92 ? 0.971 -2.948 7.414 1.00 76.38 92 VAL A O 1
ATOM 767 N N . TYR A 1 93 ? 2.871 -2.781 8.614 1.00 78.19 93 TYR A N 1
ATOM 768 C CA . TYR A 1 93 ? 2.278 -2.248 9.842 1.00 78.19 93 TYR A CA 1
ATOM 769 C C . TYR A 1 93 ? 2.831 -0.850 10.149 1.00 78.19 93 TYR A C 1
ATOM 771 O O . TYR A 1 93 ? 4.039 -0.692 10.322 1.00 78.19 93 TYR A O 1
ATOM 779 N N . ILE A 1 94 ? 1.956 0.158 10.235 1.00 73.38 94 ILE A N 1
ATOM 780 C CA . ILE A 1 94 ? 2.348 1.582 10.347 1.00 73.38 94 ILE A CA 1
ATOM 781 C C . ILE A 1 94 ? 2.370 2.097 11.809 1.00 73.38 94 ILE A C 1
ATOM 783 O O . ILE A 1 94 ? 2.967 3.126 12.104 1.00 73.38 94 ILE A O 1
ATOM 787 N N . GLY A 1 95 ? 1.747 1.385 12.756 1.00 61.66 95 GLY A N 1
ATOM 788 C CA . GLY A 1 95 ? 1.431 1.926 14.091 1.00 61.66 95 GLY A CA 1
ATOM 789 C C . GLY A 1 95 ? 2.498 1.812 15.197 1.00 61.66 95 GLY A C 1
ATOM 790 O O . GLY A 1 95 ? 2.455 2.576 16.158 1.00 61.66 95 GLY A O 1
ATOM 791 N N . ASN A 1 96 ? 3.509 0.947 15.059 1.00 49.81 96 ASN A N 1
ATOM 792 C CA . ASN A 1 96 ? 4.660 0.932 15.974 1.00 49.81 96 ASN A CA 1
ATOM 793 C C . ASN A 1 96 ? 5.814 1.721 15.350 1.00 49.81 96 ASN A C 1
ATOM 795 O O . ASN A 1 96 ? 6.015 1.629 14.146 1.00 49.81 96 ASN A O 1
ATOM 799 N N . GLN A 1 97 ? 6.599 2.442 16.161 1.00 42.47 97 GLN A N 1
ATOM 800 C CA . GLN A 1 97 ? 7.713 3.341 15.776 1.00 42.47 97 GLN A CA 1
ATOM 801 C C . GLN A 1 97 ? 8.850 2.710 14.930 1.00 42.47 97 GLN A C 1
ATOM 803 O O . GLN A 1 97 ? 9.897 3.318 14.727 1.00 42.47 97 GLN A O 1
ATOM 808 N N . ILE A 1 98 ? 8.650 1.501 14.416 1.00 43.28 98 ILE A N 1
ATOM 809 C CA . ILE A 1 98 ? 9.466 0.825 13.424 1.00 43.28 98 ILE A CA 1
ATOM 810 C C . ILE A 1 98 ? 8.491 0.237 12.398 1.00 43.28 98 ILE A C 1
ATOM 812 O O . ILE A 1 98 ? 7.826 -0.762 12.691 1.00 43.28 98 ILE A O 1
ATOM 816 N N . THR A 1 99 ? 8.416 0.833 11.202 1.00 49.59 99 THR A N 1
ATOM 817 C CA . THR A 1 99 ? 7.747 0.245 10.031 1.00 49.59 99 THR A CA 1
ATOM 818 C C . THR A 1 99 ? 8.408 -1.101 9.743 1.00 49.59 99 THR A C 1
ATOM 820 O O . THR A 1 99 ? 9.449 -1.176 9.094 1.00 49.59 99 THR A O 1
ATOM 823 N N . THR A 1 100 ? 7.862 -2.171 10.310 1.00 49.56 100 THR A N 1
ATOM 824 C CA . THR A 1 100 ? 8.402 -3.521 10.163 1.00 49.56 100 THR A CA 1
ATOM 825 C C . THR A 1 100 ? 7.650 -4.177 9.023 1.00 49.56 100 THR A C 1
ATOM 827 O O . THR A 1 100 ? 6.454 -4.444 9.145 1.00 49.56 100 THR A O 1
ATOM 830 N N . LEU A 1 101 ? 8.342 -4.421 7.912 1.00 54.22 101 LEU A N 1
ATOM 831 C CA . LEU A 1 101 ? 7.826 -5.313 6.886 1.00 54.22 101 LEU A CA 1
ATOM 832 C C . LEU A 1 101 ? 7.939 -6.750 7.399 1.00 54.22 101 LEU A C 1
ATOM 834 O O . LEU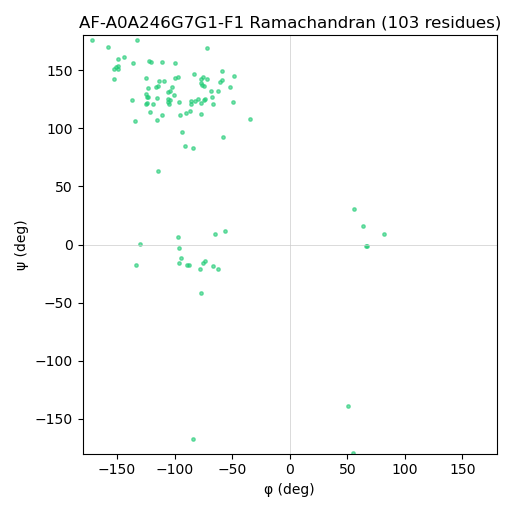 A 1 101 ? 9.030 -7.181 7.774 1.00 54.22 101 LEU A O 1
ATOM 838 N N . MET A 1 102 ? 6.829 -7.485 7.414 1.00 47.66 102 MET A N 1
ATOM 839 C CA . MET A 1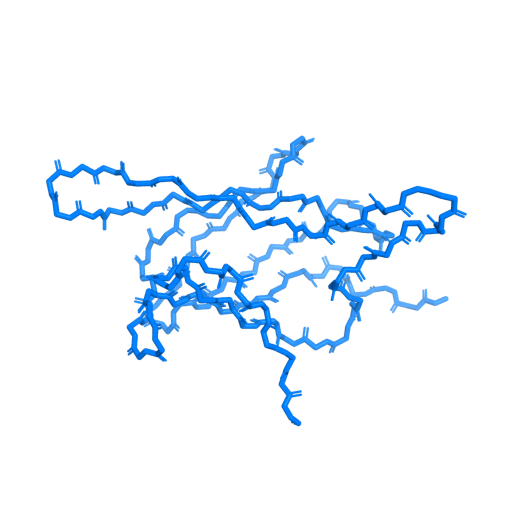 102 ? 6.851 -8.926 7.656 1.00 47.66 102 MET A CA 1
ATOM 840 C C . MET A 1 102 ? 6.593 -9.652 6.336 1.00 47.66 102 MET A C 1
ATOM 842 O O . MET A 1 102 ? 5.592 -9.388 5.672 1.00 47.66 102 MET A O 1
ATOM 846 N N . LEU A 1 103 ? 7.505 -10.555 5.970 1.00 42.41 103 LEU A N 1
ATOM 847 C CA . LEU A 1 103 ? 7.273 -11.518 4.895 1.00 42.41 103 LEU A CA 1
ATOM 848 C C . LEU A 1 103 ? 6.259 -12.567 5.387 1.00 42.41 103 LEU A C 1
ATOM 850 O O . LEU A 1 103 ? 6.305 -12.925 6.574 1.00 42.41 103 LEU A O 1
ATOM 854 N N . PRO A 1 104 ? 5.343 -13.050 4.532 1.00 37.03 104 PRO A N 1
ATOM 855 C CA . PRO A 1 104 ? 4.496 -14.182 4.886 1.00 37.03 104 PRO A CA 1
ATOM 856 C C . PRO A 1 104 ? 5.359 -15.415 5.219 1.00 37.03 104 PRO A C 1
ATOM 858 O O . PRO A 1 104 ? 6.483 -15.553 4.741 1.00 37.03 104 PRO A O 1
ATOM 861 N N . LYS A 1 105 ? 4.859 -16.268 6.122 1.00 33.66 105 LYS A N 1
ATOM 862 C CA . LYS A 1 105 ? 5.517 -17.528 6.508 1.00 33.66 105 LYS A CA 1
ATOM 863 C C . LYS A 1 105 ? 5.329 -18.615 5.461 1.00 33.66 105 LYS A C 1
ATOM 865 O O . LYS A 1 105 ? 4.211 -18.674 4.904 1.00 33.66 105 LYS A O 1
#

Sequence (105 aa):
MNYNKVYRGYIYLDKNKPLVNAKILEVSTDNSAFTDNEGYFEFQRKELNHVNDLVVIYDSVNKPKKDTIKLMYSGGFQKVKYIFLEKEIDTVYIGNQITTLMLPK

Nearest PDB structures (foldseek):
  3rfz-assembly3_B  TM=6.909E-01  e=3.289E-01  Escherichia coli
  3rfz-assembly3_E-2  TM=6.883E-01  e=3.466E-01  Escherichia coli
  6fey-assembly1_B  TM=5.929E-01  e=2.830E+00  Drosophila melanogaster
  7zv9-assembly1_B  TM=3.222E-01  e=1.764E+00  Homo sapiens
  7zv9-assembly2_D  TM=2.948E-01  e=2.548E+00  Homo sapiens

Solvent-accessible surface area (backbone atoms only — not comparable to full-atom values): 6232 Å² total; per-residue (Å²): 133,90,65,60,54,62,47,49,33,33,36,23,46,38,100,84,37,50,37,53,68,20,42,39,33,35,56,98,57,89,48,56,31,57,19,38,88,74,6,39,33,57,40,69,52,88,50,77,90,57,69,58,37,33,38,41,36,37,84,42,97,97,44,77,44,76,50,74,51,77,33,67,52,74,65,83,100,47,80,76,43,64,78,75,78,77,80,71,65,41,40,40,32,69,60,49,104,59,76,50,76,47,77,75,132

InterPro domains:
  IPR008969 Carboxypeptidase-like, regulatory domain superfamily [SSF49464] (8-50)

pLDDT: mean 74.71, std 17.17, range [33.66, 95.5]